Protein AF-A0A9E5HTY6-F1 (afdb_monomer_lite)

pLDDT: mean 88.56, std 10.5, range [45.72, 96.69]

Radius of gyration: 16.86 Å; chains: 1; bounding box: 37×26×46 Å

Structure (mmCIF, N/CA/C/O backbone):
data_AF-A0A9E5HTY6-F1
#
_entry.id   AF-A0A9E5HTY6-F1
#
loop_
_atom_site.group_PDB
_atom_site.id
_atom_site.type_symbol
_atom_site.label_atom_id
_atom_site.label_alt_id
_atom_site.label_comp_id
_atom_site.label_asym_id
_atom_site.label_entity_id
_atom_site.label_seq_id
_atom_site.pdbx_PDB_ins_code
_atom_site.Cartn_x
_atom_site.Cartn_y
_atom_site.Cartn_z
_atom_site.occupancy
_atom_site.B_iso_or_equiv
_atom_site.auth_seq_id
_atom_site.auth_comp_id
_atom_site.auth_asym_id
_atom_site.auth_atom_id
_atom_site.pdbx_PDB_model_num
ATOM 1 N N . MET A 1 1 ? -19.412 1.462 23.837 1.00 45.72 1 MET A N 1
ATOM 2 C CA . MET A 1 1 ? -19.228 0.146 23.191 1.00 45.72 1 MET A CA 1
ATOM 3 C C . MET A 1 1 ? -18.165 -0.606 23.985 1.00 45.72 1 MET A C 1
ATOM 5 O O . MET A 1 1 ? -16.992 -0.285 23.859 1.00 45.72 1 MET A O 1
ATOM 9 N N . LYS A 1 2 ? -18.568 -1.474 24.925 1.00 45.75 2 LYS A N 1
ATOM 10 C CA . LYS A 1 2 ? -17.623 -2.304 25.688 1.00 45.75 2 LYS A CA 1
ATOM 11 C C . LYS A 1 2 ? -17.053 -3.338 24.711 1.00 45.75 2 LYS A C 1
ATOM 13 O O . LYS A 1 2 ? -17.808 -3.999 24.012 1.00 45.75 2 LYS A O 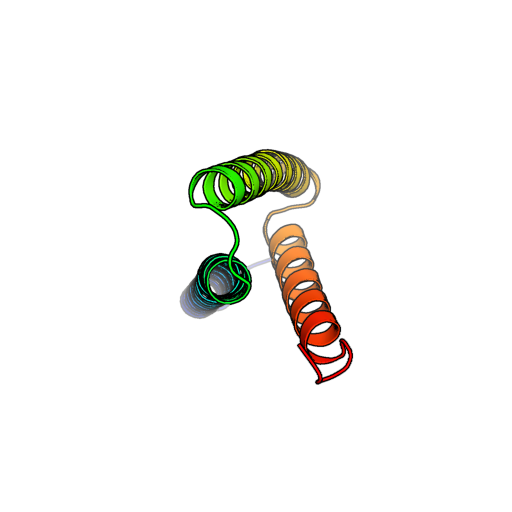1
ATOM 18 N N . LEU A 1 3 ? -15.731 -3.389 24.574 1.00 56.56 3 LEU A N 1
ATOM 19 C CA . LEU A 1 3 ? -15.058 -4.394 23.754 1.00 56.56 3 LEU A CA 1
ATOM 20 C C . LEU A 1 3 ? -15.128 -5.717 24.509 1.00 56.56 3 LEU A C 1
ATOM 22 O O . LEU A 1 3 ? -14.319 -5.968 25.397 1.00 56.56 3 LEU A O 1
ATOM 26 N N . ASP A 1 4 ? -16.104 -6.551 24.168 1.00 56.81 4 ASP A N 1
ATOM 27 C CA . ASP A 1 4 ? -16.435 -7.739 24.957 1.00 56.81 4 ASP A CA 1
ATOM 28 C C . ASP A 1 4 ? -15.313 -8.792 25.018 1.00 56.81 4 ASP A C 1
ATOM 30 O O . ASP A 1 4 ? -15.403 -9.703 25.833 1.00 56.81 4 ASP A O 1
ATOM 34 N N . LYS A 1 5 ? -14.227 -8.672 24.229 1.00 72.50 5 LYS A N 1
ATOM 35 C CA . LYS 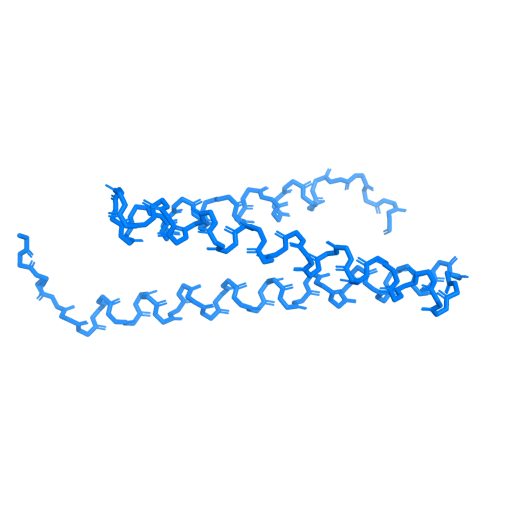A 1 5 ? -12.985 -9.468 24.361 1.00 72.50 5 LYS A CA 1
ATOM 36 C C . LYS A 1 5 ? -11.768 -8.689 23.814 1.00 72.50 5 LYS A C 1
ATOM 38 O O . LYS A 1 5 ? -11.516 -8.775 22.609 1.00 72.50 5 LYS A O 1
ATOM 43 N N . PRO A 1 6 ? -10.977 -7.974 24.640 1.00 80.50 6 PRO A N 1
ATOM 44 C CA . PRO A 1 6 ? -9.832 -7.173 24.174 1.00 80.50 6 PRO A CA 1
ATOM 45 C C . PRO A 1 6 ? -8.806 -7.995 23.376 1.00 80.50 6 PRO A C 1
ATOM 47 O O . PRO A 1 6 ? -8.253 -7.509 22.394 1.00 80.50 6 PRO A O 1
ATOM 50 N N . LEU A 1 7 ? -8.639 -9.275 23.723 1.00 86.75 7 LEU A N 1
ATOM 51 C CA . LEU A 1 7 ? -7.757 -10.203 23.012 1.00 86.75 7 LEU A CA 1
ATOM 52 C C . LEU A 1 7 ? -8.183 -10.440 21.552 1.00 86.75 7 LEU A C 1
ATOM 54 O O . LEU A 1 7 ? -7.337 -10.519 20.668 1.00 86.75 7 LEU A O 1
ATOM 58 N N . ARG A 1 8 ? -9.496 -10.528 21.282 1.00 84.44 8 ARG A N 1
ATOM 59 C CA . ARG A 1 8 ? -10.016 -10.717 19.916 1.00 84.44 8 ARG A CA 1
ATOM 60 C C . ARG A 1 8 ? -9.793 -9.473 19.071 1.00 84.44 8 ARG A C 1
ATOM 62 O O . ARG A 1 8 ? -9.351 -9.597 17.940 1.00 84.44 8 ARG A O 1
ATOM 69 N N . ALA A 1 9 ? -10.065 -8.292 19.625 1.00 83.88 9 ALA A N 1
ATOM 70 C CA . ALA A 1 9 ? -9.851 -7.034 18.918 1.00 83.88 9 ALA A CA 1
ATOM 71 C C . ALA A 1 9 ? -8.367 -6.822 18.586 1.00 83.88 9 ALA A C 1
ATOM 73 O O . ALA A 1 9 ? -8.038 -6.486 17.453 1.00 83.88 9 ALA A O 1
ATOM 74 N N . TYR A 1 10 ? -7.478 -7.099 19.543 1.00 87.31 10 TYR A N 1
ATOM 75 C CA . TYR A 1 10 ? -6.037 -7.061 19.318 1.00 87.31 10 TYR A CA 1
ATOM 76 C C . TYR A 1 10 ? -5.607 -8.039 18.218 1.00 87.31 10 TYR A C 1
ATOM 78 O O . TYR A 1 10 ? -4.965 -7.630 17.255 1.00 87.31 10 TYR A O 1
ATOM 86 N N . ALA A 1 11 ? -6.030 -9.306 18.303 1.00 90.50 11 ALA A N 1
ATOM 87 C CA . ALA A 1 11 ? -5.713 -10.311 17.291 1.00 90.50 11 ALA A CA 1
ATOM 88 C C . ALA A 1 11 ? -6.212 -9.915 15.890 1.00 90.50 11 ALA A C 1
ATOM 90 O O . ALA A 1 11 ? -5.471 -10.053 14.920 1.00 90.50 11 ALA A O 1
ATOM 91 N N . THR A 1 12 ? -7.432 -9.377 15.774 1.00 88.69 12 THR A N 1
ATOM 92 C CA . THR A 1 12 ? -7.987 -8.901 14.498 1.00 88.69 12 THR A CA 1
ATOM 93 C C . THR A 1 12 ? -7.176 -7.747 13.917 1.00 88.69 12 THR A C 1
ATOM 95 O O . THR A 1 12 ? -6.860 -7.773 12.729 1.00 88.69 12 THR A O 1
ATOM 98 N N . VAL A 1 13 ? -6.812 -6.748 14.726 1.00 89.06 13 VAL A N 1
ATOM 99 C CA . VAL A 1 13 ? -6.007 -5.607 14.263 1.00 89.06 13 VAL A CA 1
ATOM 100 C C . VAL A 1 13 ? -4.615 -6.069 13.839 1.00 89.06 13 VAL A C 1
ATOM 102 O O . VAL A 1 13 ? -4.161 -5.694 12.762 1.00 89.06 13 VAL A O 1
ATOM 105 N N . THR A 1 14 ? -3.969 -6.935 14.623 1.00 91.56 14 THR A N 1
ATOM 106 C CA . THR A 1 14 ? -2.656 -7.493 14.280 1.00 91.56 14 THR A CA 1
ATOM 107 C C . THR A 1 14 ? -2.710 -8.287 12.978 1.00 91.56 14 THR A C 1
ATOM 109 O O . THR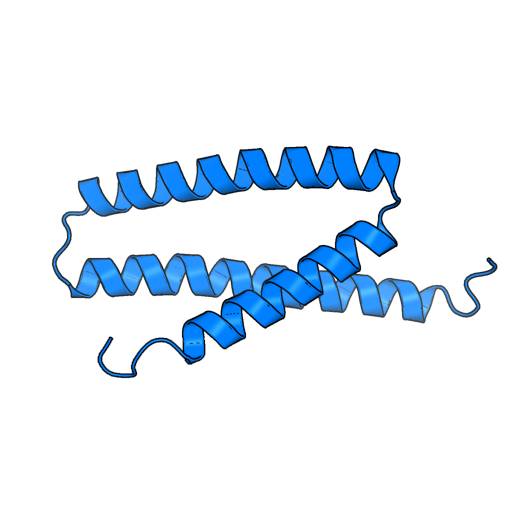 A 1 14 ? -1.910 -8.031 12.084 1.00 91.56 14 THR A O 1
ATOM 112 N N . ALA A 1 15 ? -3.673 -9.197 12.816 1.00 92.06 15 ALA A N 1
ATOM 113 C CA . ALA A 1 15 ? -3.820 -9.974 11.585 1.00 92.06 15 ALA A CA 1
ATOM 114 C C . ALA A 1 15 ? -4.105 -9.083 10.364 1.00 92.06 15 ALA A C 1
ATOM 116 O O . ALA A 1 15 ? -3.551 -9.307 9.286 1.00 92.06 15 ALA A O 1
ATOM 117 N N . SER A 1 16 ? -4.925 -8.044 10.545 1.00 90.69 16 SER A N 1
ATOM 118 C CA . SER A 1 16 ? -5.220 -7.056 9.501 1.00 90.69 16 SER A CA 1
ATOM 119 C C . SER A 1 16 ? -3.966 -6.289 9.090 1.00 90.69 16 SER A C 1
ATOM 121 O O . SER A 1 16 ? -3.676 -6.176 7.902 1.00 90.69 16 SER A O 1
ATOM 123 N N . TYR A 1 17 ? -3.190 -5.815 10.068 1.00 90.88 17 TYR A N 1
ATOM 124 C CA . TYR A 1 17 ? -1.933 -5.111 9.832 1.00 90.88 17 TYR A CA 1
ATOM 125 C C . TYR A 1 17 ? -0.915 -5.995 9.105 1.00 90.88 17 TYR A C 1
ATOM 127 O O . TYR A 1 17 ? -0.313 -5.564 8.127 1.00 90.88 17 TYR A O 1
ATOM 135 N N . TRP A 1 18 ? -0.763 -7.250 9.534 1.00 94.38 18 TRP A N 1
ATOM 136 C CA . TRP A 1 18 ? 0.136 -8.208 8.890 1.00 94.38 18 TRP A CA 1
ATOM 137 C C . TRP A 1 18 ? -0.265 -8.490 7.443 1.00 94.38 18 TRP A C 1
ATOM 139 O O . TRP A 1 18 ? 0.585 -8.464 6.559 1.00 94.38 18 TRP A O 1
ATOM 149 N N . SER A 1 19 ? -1.556 -8.716 7.192 1.00 92.12 19 SER A N 1
ATOM 150 C CA . SER A 1 19 ? -2.067 -8.990 5.844 1.00 92.12 19 SER A CA 1
ATOM 151 C C . SER A 1 19 ? -1.865 -7.792 4.916 1.00 92.12 19 SER A C 1
ATOM 153 O O . SER A 1 19 ? -1.419 -7.945 3.778 1.00 92.12 19 SER A O 1
ATOM 155 N N . PHE A 1 20 ? -2.145 -6.585 5.412 1.00 90.31 20 PHE A N 1
ATOM 156 C CA . PHE A 1 20 ? -1.932 -5.353 4.663 1.00 90.31 20 PHE A CA 1
ATOM 157 C C . PHE A 1 20 ? -0.447 -5.144 4.341 1.00 90.31 20 PHE A C 1
ATOM 159 O O . PHE A 1 20 ? -0.087 -4.960 3.184 1.00 90.31 20 PHE A O 1
ATOM 166 N N . MET A 1 21 ? 0.428 -5.259 5.342 1.00 92.25 21 MET A N 1
ATOM 167 C CA . MET A 1 21 ? 1.863 -5.026 5.171 1.00 92.25 21 MET A CA 1
ATOM 168 C C . MET A 1 21 ? 2.514 -6.071 4.253 1.00 92.25 21 MET A C 1
ATOM 170 O O . MET A 1 21 ? 3.339 -5.721 3.411 1.00 92.25 21 MET A O 1
ATOM 174 N N . LEU A 1 22 ? 2.099 -7.339 4.350 1.00 94.00 22 LEU A N 1
ATOM 175 C CA . LEU A 1 22 ? 2.580 -8.403 3.469 1.00 94.00 22 LEU A CA 1
ATOM 176 C C . LEU A 1 22 ? 2.165 -8.169 2.013 1.00 94.00 22 LEU A C 1
ATOM 178 O O . LEU A 1 22 ? 2.995 -8.302 1.118 1.00 94.00 22 LEU A O 1
ATOM 182 N N . THR A 1 23 ? 0.897 -7.829 1.772 1.00 93.06 23 THR A N 1
ATOM 183 C CA . THR A 1 23 ? 0.392 -7.618 0.406 1.00 93.06 23 THR A CA 1
ATOM 184 C C . THR A 1 23 ? 0.987 -6.368 -0.237 1.00 93.06 23 THR A C 1
ATOM 186 O O . THR A 1 23 ? 1.447 -6.447 -1.372 1.00 93.06 23 THR A O 1
ATOM 189 N N . ASP A 1 24 ? 1.071 -5.253 0.491 1.00 91.00 24 ASP A N 1
ATOM 190 C CA . ASP A 1 24 ? 1.745 -4.034 0.025 1.00 91.00 24 ASP A CA 1
ATOM 191 C C . ASP A 1 24 ? 3.236 -4.282 -0.266 1.00 91.00 24 ASP A C 1
ATOM 193 O O . ASP A 1 24 ? 3.745 -3.961 -1.342 1.00 91.00 24 ASP A O 1
ATOM 197 N N . GLY A 1 25 ? 3.930 -4.942 0.667 1.00 92.44 25 GLY A N 1
ATOM 198 C CA . GLY A 1 25 ? 5.336 -5.305 0.521 1.00 92.44 25 GLY A CA 1
ATOM 199 C C . GLY A 1 25 ? 5.606 -6.199 -0.682 1.00 92.44 25 GLY A C 1
ATOM 200 O O . GLY A 1 25 ? 6.562 -5.959 -1.423 1.00 92.44 25 GLY A O 1
ATOM 201 N N . ALA A 1 26 ? 4.752 -7.200 -0.894 1.00 93.12 26 ALA A N 1
ATOM 202 C CA . ALA A 1 26 ? 4.846 -8.095 -2.034 1.00 93.12 26 ALA A CA 1
ATOM 203 C C . ALA A 1 26 ? 4.616 -7.347 -3.352 1.00 93.12 26 ALA A C 1
ATOM 205 O O . ALA A 1 26 ? 5.434 -7.482 -4.258 1.00 93.12 26 ALA A O 1
ATOM 206 N N . LEU A 1 27 ? 3.567 -6.522 -3.453 1.00 92.00 27 LEU A N 1
ATOM 207 C CA . LEU A 1 27 ? 3.266 -5.762 -4.670 1.00 92.00 27 LEU A CA 1
ATOM 208 C C . LEU A 1 27 ? 4.421 -4.850 -5.082 1.00 92.00 27 LEU A C 1
ATOM 210 O O . LEU A 1 27 ? 4.813 -4.857 -6.246 1.00 92.00 27 LEU A O 1
ATOM 214 N N . ARG A 1 28 ? 5.022 -4.126 -4.132 1.00 92.44 28 ARG A N 1
ATOM 215 C CA . ARG A 1 28 ? 6.172 -3.251 -4.402 1.00 92.44 28 ARG A CA 1
ATOM 216 C C . ARG A 1 28 ? 7.339 -4.008 -5.035 1.00 92.44 28 ARG A C 1
ATOM 218 O O . ARG A 1 28 ? 7.963 -3.518 -5.974 1.00 92.44 28 ARG A O 1
ATOM 225 N N . MET A 1 29 ? 7.621 -5.209 -4.533 1.00 94.56 29 MET A N 1
ATOM 226 C CA . MET A 1 29 ? 8.704 -6.042 -5.054 1.00 94.56 29 MET A CA 1
ATOM 227 C C . MET A 1 29 ? 8.336 -6.690 -6.386 1.00 94.56 29 MET A C 1
ATOM 229 O O . MET A 1 29 ? 9.152 -6.684 -7.301 1.00 94.56 29 MET A O 1
ATOM 233 N N . LEU A 1 30 ? 7.111 -7.200 -6.528 1.00 92.25 30 LEU A N 1
ATOM 234 C CA . LEU A 1 30 ? 6.631 -7.806 -7.771 1.00 92.25 30 LEU A CA 1
ATOM 235 C C . LEU A 1 30 ? 6.660 -6.807 -8.927 1.00 92.25 30 LEU A C 1
ATOM 237 O O . LEU A 1 30 ? 7.180 -7.130 -9.988 1.00 92.25 30 LEU A O 1
ATOM 241 N N . VAL A 1 31 ? 6.179 -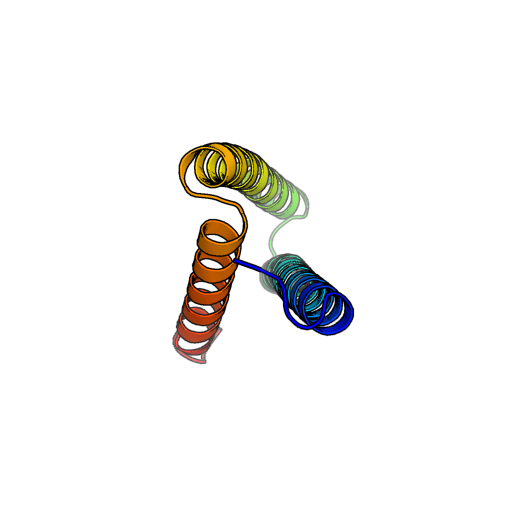5.582 -8.706 1.00 91.44 31 VAL A N 1
ATOM 242 C CA . VAL A 1 31 ? 6.207 -4.510 -9.707 1.00 91.44 31 VAL A CA 1
ATOM 243 C C . VAL A 1 31 ? 7.646 -4.177 -10.105 1.00 91.44 31 VAL A C 1
ATOM 245 O O . VAL A 1 31 ? 7.961 -4.119 -11.293 1.00 91.44 31 VAL A O 1
ATOM 248 N N . LEU A 1 32 ? 8.546 -4.007 -9.130 1.00 92.62 32 LEU A N 1
ATOM 249 C CA . LEU A 1 32 ? 9.945 -3.671 -9.402 1.00 92.62 32 LEU A CA 1
ATOM 250 C C . LEU A 1 32 ? 10.670 -4.783 -10.174 1.00 92.62 32 LEU A C 1
ATOM 252 O O . LEU A 1 32 ? 11.386 -4.495 -11.133 1.00 92.62 32 LEU A O 1
ATOM 256 N N . LEU A 1 33 ? 10.467 -6.045 -9.788 1.00 92.50 33 LEU A N 1
ATOM 257 C CA . LEU A 1 33 ? 11.058 -7.202 -10.463 1.00 92.50 33 LEU A CA 1
ATOM 258 C C . LEU A 1 33 ? 10.478 -7.408 -11.864 1.00 92.50 33 LEU A C 1
ATOM 260 O O . LEU A 1 33 ? 11.227 -7.711 -12.788 1.00 92.50 33 LEU A O 1
ATOM 264 N N . HIS A 1 34 ? 9.175 -7.197 -12.042 1.00 90.50 34 HIS A N 1
ATOM 265 C CA . HIS A 1 34 ? 8.523 -7.288 -13.344 1.00 90.50 34 HIS A CA 1
ATOM 266 C C . HIS A 1 34 ? 9.099 -6.256 -14.325 1.00 90.50 34 HIS A C 1
ATOM 268 O O . HIS A 1 34 ? 9.559 -6.617 -15.406 1.00 90.50 34 HIS A O 1
ATOM 274 N N . PHE A 1 35 ? 9.191 -4.983 -13.928 1.00 91.62 35 PHE A N 1
ATOM 275 C CA . PHE A 1 35 ? 9.801 -3.959 -14.783 1.00 91.62 35 PHE A CA 1
ATOM 276 C C . PHE A 1 35 ? 11.300 -4.180 -15.005 1.00 91.62 35 PHE A C 1
ATOM 278 O O . PHE A 1 35 ? 11.813 -3.881 -16.085 1.00 91.62 35 PHE A O 1
ATOM 285 N N . ASN A 1 36 ? 12.013 -4.745 -14.028 1.00 92.00 36 ASN A N 1
ATOM 286 C CA . ASN A 1 36 ? 13.397 -5.154 -14.234 1.00 92.00 36 ASN A CA 1
ATOM 287 C C . ASN A 1 36 ? 13.518 -6.255 -15.303 1.00 92.00 36 ASN A C 1
ATOM 289 O O . ASN A 1 36 ? 14.372 -6.145 -16.181 1.00 92.00 36 ASN A O 1
ATOM 293 N N . ALA A 1 37 ? 12.634 -7.258 -15.283 1.00 91.38 37 ALA A N 1
ATOM 294 C CA . ALA A 1 37 ? 12.589 -8.322 -16.287 1.00 91.38 37 ALA A CA 1
ATOM 295 C C . ALA A 1 37 ? 12.233 -7.805 -17.694 1.00 91.38 37 ALA A C 1
ATOM 297 O O . ALA A 1 37 ? 12.744 -8.326 -18.682 1.00 91.38 37 ALA A O 1
ATOM 298 N N . LEU A 1 38 ? 11.434 -6.735 -17.791 1.00 92.38 38 LEU A N 1
ATOM 299 C CA . LEU A 1 38 ? 11.135 -6.032 -19.047 1.00 92.38 38 LEU A CA 1
ATOM 300 C C . LEU A 1 38 ? 12.315 -5.203 -19.600 1.00 92.38 38 LEU A C 1
ATOM 302 O O . LEU A 1 38 ? 12.195 -4.607 -20.669 1.00 92.38 38 LEU A O 1
ATOM 306 N N . GLY A 1 39 ? 13.454 -5.151 -18.901 1.00 92.25 39 GLY A N 1
ATOM 307 C CA . GLY A 1 39 ? 14.671 -4.479 -19.366 1.00 92.25 39 GLY A CA 1
ATOM 308 C C . GLY A 1 39 ? 14.775 -2.998 -18.993 1.00 92.25 39 GLY A C 1
ATOM 309 O O . GLY A 1 39 ? 15.586 -2.278 -19.579 1.00 92.25 39 GLY A O 1
ATOM 310 N N . PHE A 1 40 ? 13.987 -2.519 -18.025 1.00 93.00 40 PHE A N 1
ATOM 311 C CA . PHE A 1 40 ? 14.101 -1.142 -17.538 1.00 93.00 40 PHE A CA 1
ATOM 312 C C . PHE A 1 40 ? 15.456 -0.911 -16.862 1.00 93.00 40 PHE A C 1
ATOM 314 O O . PHE A 1 40 ? 15.945 -1.732 -16.081 1.00 93.00 40 PHE A O 1
ATOM 321 N N . SER A 1 41 ? 16.054 0.252 -17.130 1.00 94.50 41 SER A N 1
ATOM 322 C CA . SER A 1 41 ? 17.317 0.641 -16.503 1.00 94.50 41 SER A CA 1
ATOM 323 C C . SER A 1 41 ? 17.158 0.832 -14.984 1.00 94.50 41 SER A C 1
ATOM 325 O O . SER A 1 41 ? 16.097 1.269 -14.523 1.00 94.50 41 SER A O 1
ATOM 327 N N . PRO A 1 42 ? 18.218 0.606 -14.183 1.00 92.06 42 PRO A N 1
ATOM 328 C CA . PRO A 1 42 ? 18.166 0.810 -12.733 1.00 92.06 42 PRO A CA 1
ATOM 329 C C . PRO A 1 42 ? 17.714 2.218 -12.321 1.00 92.06 42 PRO A C 1
ATOM 331 O O . PRO A 1 42 ? 17.003 2.378 -11.332 1.00 92.06 42 PRO A O 1
ATOM 334 N N . LEU A 1 43 ? 18.077 3.243 -13.103 1.00 95.25 43 LEU A N 1
ATOM 335 C CA . LEU A 1 43 ? 17.670 4.623 -12.838 1.00 95.25 43 LEU A CA 1
ATOM 336 C C . LEU A 1 43 ? 16.156 4.820 -13.010 1.00 95.25 43 LEU A C 1
ATOM 338 O O . LEU A 1 43 ? 15.537 5.515 -12.210 1.00 95.25 43 LEU A O 1
ATOM 342 N N . GLN A 1 44 ? 15.540 4.195 -14.018 1.00 93.81 44 GLN A N 1
ATOM 343 C CA . GLN A 1 44 ? 14.087 4.261 -14.220 1.00 93.81 44 GLN A CA 1
ATOM 344 C C . GLN A 1 44 ? 13.330 3.559 -13.089 1.00 93.81 44 GLN A C 1
ATOM 346 O O . GLN A 1 44 ? 12.335 4.092 -12.601 1.00 93.81 44 GLN A O 1
ATOM 351 N N . LEU A 1 45 ? 13.824 2.404 -12.630 1.00 94.00 45 LEU A N 1
ATOM 352 C CA . LEU A 1 45 ? 13.248 1.697 -11.482 1.00 94.00 45 LEU A CA 1
ATOM 353 C C . LEU A 1 45 ? 13.348 2.528 -10.197 1.00 94.00 45 LEU A C 1
ATOM 355 O O . LEU A 1 45 ? 12.393 2.575 -9.427 1.00 94.00 45 LEU A O 1
ATOM 359 N N . ALA A 1 46 ? 14.465 3.233 -9.986 1.00 94.75 46 ALA A N 1
ATOM 360 C CA . ALA A 1 46 ? 14.629 4.131 -8.845 1.00 94.75 46 ALA A CA 1
ATOM 361 C C . ALA A 1 46 ? 13.619 5.291 -8.868 1.00 94.75 46 ALA A C 1
ATOM 363 O O . ALA A 1 46 ? 13.038 5.617 -7.835 1.00 94.75 46 ALA A O 1
ATOM 364 N N . TRP A 1 47 ? 13.360 5.882 -10.040 1.00 95.88 47 TRP A N 1
ATOM 365 C CA . TRP A 1 47 ? 12.328 6.913 -10.190 1.00 95.88 47 TRP A CA 1
ATOM 366 C C . TRP A 1 47 ? 10.919 6.379 -9.926 1.00 95.88 47 TRP A C 1
ATOM 368 O O . TRP A 1 47 ? 10.153 7.024 -9.213 1.00 95.88 47 TRP A O 1
ATOM 378 N N . LEU A 1 48 ? 10.589 5.196 -10.454 1.00 94.19 48 LEU A N 1
ATOM 379 C CA . LEU A 1 48 ? 9.309 4.533 -10.192 1.00 94.19 48 LEU A CA 1
ATOM 380 C C . LEU A 1 48 ? 9.115 4.289 -8.690 1.00 94.19 48 LEU A C 1
ATOM 382 O O . LEU A 1 48 ? 8.067 4.620 -8.139 1.00 94.19 48 LEU A O 1
ATOM 386 N N . PHE A 1 49 ? 10.147 3.763 -8.030 1.00 94.38 49 PHE A N 1
ATOM 387 C CA . PHE A 1 49 ? 10.144 3.510 -6.595 1.00 94.38 49 PHE A CA 1
ATOM 388 C C . PHE A 1 49 ? 9.972 4.802 -5.787 1.00 94.38 49 PHE A C 1
ATOM 390 O O . PHE A 1 49 ? 9.143 4.857 -4.885 1.00 94.38 49 PHE A O 1
ATOM 397 N N . LEU A 1 50 ? 10.697 5.869 -6.135 1.00 95.94 50 LEU A N 1
ATOM 398 C CA . LEU A 1 50 ? 10.594 7.157 -5.448 1.00 95.94 50 LEU A CA 1
ATOM 399 C C . LEU A 1 50 ? 9.182 7.754 -5.548 1.00 95.94 50 LEU A C 1
ATOM 401 O O . LEU A 1 50 ? 8.643 8.240 -4.555 1.00 95.94 50 LEU A O 1
ATOM 405 N N . LEU A 1 51 ? 8.578 7.717 -6.739 1.00 95.62 51 LEU A N 1
ATOM 406 C CA . LEU A 1 51 ? 7.218 8.214 -6.957 1.00 95.62 51 LEU A CA 1
ATOM 407 C C . LEU A 1 51 ? 6.178 7.364 -6.216 1.00 95.62 51 LEU A C 1
ATOM 409 O O . LEU A 1 51 ? 5.245 7.919 -5.637 1.00 95.62 51 LEU A O 1
ATOM 413 N N . TYR A 1 52 ? 6.362 6.040 -6.195 1.00 93.56 52 TYR A N 1
ATOM 414 C CA . TYR A 1 52 ? 5.539 5.122 -5.409 1.00 93.56 52 TYR A CA 1
ATOM 415 C C . TYR A 1 52 ? 5.592 5.455 -3.910 1.00 93.56 52 TYR A C 1
ATOM 417 O O . TYR A 1 52 ? 4.549 5.637 -3.282 1.00 93.56 52 TYR A O 1
ATOM 425 N N . GLU A 1 53 ? 6.790 5.610 -3.342 1.00 94.75 53 GLU A N 1
ATOM 426 C CA . GLU A 1 53 ? 6.970 5.955 -1.925 1.00 94.75 53 GLU A CA 1
ATOM 427 C C . GLU A 1 53 ? 6.378 7.333 -1.597 1.00 94.75 53 GLU A C 1
ATOM 429 O O . GLU A 1 53 ? 5.711 7.503 -0.574 1.00 94.75 53 GLU A O 1
ATOM 434 N N . LEU A 1 54 ? 6.531 8.317 -2.490 1.00 96.69 54 LEU A N 1
ATOM 435 C CA . LEU A 1 54 ? 5.915 9.634 -2.326 1.00 96.69 54 LEU A CA 1
ATOM 436 C C . LEU A 1 54 ? 4.381 9.549 -2.286 1.00 96.69 54 LEU A C 1
ATOM 438 O O . LEU A 1 54 ? 3.749 10.162 -1.421 1.00 96.69 54 LEU A O 1
ATOM 442 N N . ALA A 1 55 ? 3.775 8.769 -3.184 1.00 95.25 55 ALA A N 1
ATOM 443 C CA . ALA A 1 55 ? 2.337 8.515 -3.164 1.00 95.25 55 ALA A CA 1
ATOM 444 C C . ALA A 1 55 ? 1.903 7.814 -1.862 1.00 95.25 55 ALA A C 1
ATOM 446 O O . ALA A 1 55 ? 0.867 8.161 -1.284 1.00 95.25 55 ALA A O 1
ATOM 447 N N . GLY A 1 56 ? 2.724 6.891 -1.354 1.00 93.06 56 GLY A N 1
ATOM 448 C CA . GLY A 1 56 ? 2.534 6.243 -0.057 1.00 93.06 56 GLY A CA 1
ATOM 449 C C . GLY A 1 56 ? 2.523 7.238 1.107 1.00 93.06 56 GLY A C 1
ATOM 450 O O . GLY A 1 56 ? 1.618 7.200 1.942 1.00 93.06 56 GLY A O 1
ATOM 451 N N . ILE A 1 57 ? 3.462 8.190 1.135 1.00 95.69 57 ILE A N 1
ATOM 452 C CA . ILE A 1 57 ? 3.508 9.256 2.151 1.00 95.69 57 ILE A CA 1
ATOM 453 C C . ILE A 1 57 ? 2.213 10.077 2.130 1.00 95.69 57 ILE A C 1
ATOM 455 O O . ILE A 1 57 ? 1.582 10.265 3.173 1.00 95.69 57 ILE A O 1
ATOM 459 N N . ILE A 1 58 ? 1.784 10.529 0.949 1.00 96.69 58 ILE A N 1
ATOM 460 C CA . ILE A 1 58 ? 0.560 11.331 0.790 1.00 96.69 58 ILE A CA 1
ATOM 461 C C . ILE A 1 58 ? -0.668 10.550 1.274 1.00 96.69 58 ILE A C 1
ATOM 463 O O . ILE A 1 58 ? -1.511 11.087 2.002 1.00 96.69 58 ILE A O 1
ATOM 467 N N . THR A 1 59 ? -0.758 9.272 0.912 1.00 92.94 59 THR A N 1
ATOM 468 C CA . THR A 1 59 ? -1.893 8.413 1.264 1.00 92.94 59 THR A CA 1
ATOM 469 C C . THR A 1 59 ? -1.943 8.139 2.766 1.00 92.94 59 THR A C 1
ATOM 471 O O . THR A 1 59 ? -3.007 8.261 3.370 1.00 92.94 59 THR A O 1
ATOM 474 N N . ASN A 1 60 ? -0.802 7.862 3.403 1.00 92.12 60 ASN A N 1
ATOM 475 C CA . ASN A 1 60 ? -0.723 7.626 4.846 1.00 92.12 60 ASN A CA 1
ATOM 476 C C . ASN A 1 60 ? -1.085 8.872 5.663 1.00 92.12 60 ASN A C 1
ATOM 478 O O . ASN A 1 60 ? -1.831 8.773 6.640 1.00 9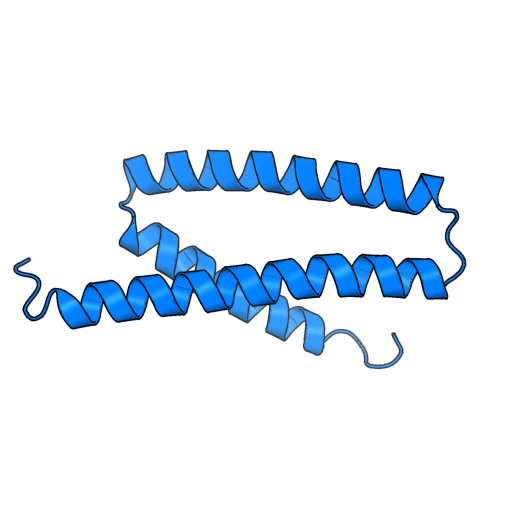2.12 60 ASN A O 1
ATOM 482 N N . LEU A 1 61 ? -0.623 10.055 5.247 1.00 95.12 61 LEU A N 1
ATOM 483 C CA . LEU A 1 61 ? -1.010 11.319 5.883 1.00 95.12 61 LEU A CA 1
ATOM 484 C C . LEU A 1 61 ? -2.518 11.573 5.749 1.00 95.12 61 LEU A C 1
ATOM 486 O O . LEU A 1 61 ? -3.184 11.917 6.728 1.00 95.12 61 LEU A O 1
ATOM 490 N N . SER A 1 62 ? -3.068 11.338 4.557 1.00 93.88 62 SER A N 1
ATOM 491 C CA . SER A 1 62 ? -4.502 11.482 4.286 1.00 93.88 62 SER A CA 1
ATOM 492 C C . SER A 1 62 ? -5.340 10.499 5.110 1.00 93.88 62 SER A C 1
ATOM 494 O O . SER A 1 62 ? -6.352 10.885 5.697 1.00 93.88 62 SER A O 1
ATOM 496 N N . ALA A 1 63 ? -4.900 9.243 5.225 1.00 90.88 63 ALA A N 1
ATOM 497 C CA . ALA A 1 63 ? -5.545 8.227 6.051 1.00 90.88 63 ALA A CA 1
ATOM 498 C C . ALA A 1 63 ? -5.485 8.579 7.545 1.00 90.88 63 ALA A C 1
ATOM 500 O O . ALA A 1 63 ? -6.476 8.395 8.252 1.00 90.88 63 ALA A O 1
ATOM 501 N N . GLY A 1 64 ? -4.367 9.137 8.022 1.00 92.25 64 GLY A N 1
ATOM 502 C CA . GLY A 1 64 ? -4.225 9.631 9.393 1.00 92.25 64 GLY A CA 1
ATOM 503 C C . GLY A 1 64 ? -5.205 10.763 9.710 1.00 92.25 64 GLY A C 1
ATOM 504 O O . GLY A 1 64 ? -5.905 10.713 10.723 1.00 92.25 64 GLY A O 1
ATOM 505 N N . TRP A 1 65 ? -5.329 11.741 8.808 1.00 93.50 65 TRP A N 1
ATOM 506 C CA . TRP A 1 65 ? -6.327 12.808 8.925 1.00 93.50 65 TRP A CA 1
ATOM 507 C C . TRP A 1 65 ? -7.763 12.260 8.924 1.00 93.50 65 TRP A C 1
ATOM 509 O O . TRP A 1 65 ? -8.587 12.659 9.751 1.00 93.50 65 TRP A O 1
ATOM 519 N N . LEU A 1 66 ? -8.059 11.292 8.050 1.00 92.50 66 LEU A N 1
ATOM 520 C CA . LEU A 1 66 ? -9.368 10.644 7.983 1.00 92.50 66 LEU A CA 1
ATOM 521 C C . LEU A 1 66 ? -9.678 9.856 9.265 1.00 92.50 66 LEU A C 1
ATOM 523 O O . LEU A 1 66 ? -10.776 9.966 9.803 1.00 92.50 66 LEU A O 1
ATOM 527 N N . ALA A 1 67 ? -8.707 9.111 9.799 1.00 92.25 67 ALA A N 1
ATOM 528 C CA . ALA A 1 67 ? -8.841 8.368 11.051 1.00 92.25 67 ALA A CA 1
ATOM 529 C C . ALA A 1 67 ? -9.072 9.287 12.257 1.00 92.25 67 ALA A C 1
ATOM 531 O O . ALA A 1 67 ? -9.868 8.944 13.131 1.00 92.25 67 ALA A O 1
ATOM 532 N N . ALA A 1 68 ? -8.442 10.466 12.289 1.00 93.44 68 ALA A N 1
ATOM 533 C CA . ALA A 1 68 ? -8.682 11.462 13.332 1.00 93.44 68 ALA A CA 1
ATOM 534 C C . ALA A 1 68 ? -10.119 12.017 13.300 1.00 93.44 68 ALA A C 1
ATOM 536 O O . ALA A 1 68 ? -10.664 12.366 14.346 1.00 93.44 68 ALA A O 1
ATOM 537 N N . ARG A 1 69 ? -10.750 12.074 12.118 1.00 92.69 69 ARG A N 1
ATOM 538 C CA . ARG A 1 69 ? -12.101 12.628 11.935 1.00 92.69 69 ARG A CA 1
ATOM 539 C C . ARG A 1 69 ? -13.223 11.590 12.019 1.00 92.69 69 ARG A C 1
ATOM 541 O O . ARG A 1 69 ? -14.268 11.881 12.591 1.00 92.69 69 ARG A O 1
ATOM 548 N N . PHE A 1 70 ? -13.027 10.408 11.440 1.00 90.44 70 PHE A N 1
ATOM 549 C CA . PHE A 1 70 ? -14.053 9.364 11.295 1.00 90.44 70 PHE A CA 1
ATOM 550 C C . PHE A 1 70 ? -13.808 8.132 12.179 1.00 90.44 70 PHE A C 1
ATOM 552 O O . PHE A 1 70 ? -14.670 7.259 12.282 1.00 90.44 70 PHE A O 1
ATOM 559 N N . GLY A 1 71 ? -12.661 8.073 12.857 1.00 90.50 71 GLY A N 1
ATOM 560 C CA . GLY A 1 71 ? -12.279 6.987 13.751 1.00 90.50 71 GLY A CA 1
ATOM 561 C C . GLY A 1 71 ? -11.437 5.902 13.077 1.00 90.50 71 GLY A C 1
ATOM 562 O O . GLY A 1 71 ? -11.608 5.562 11.907 1.00 90.50 71 G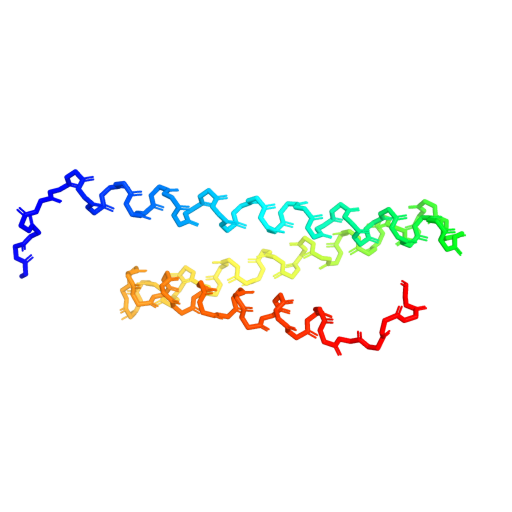LY A O 1
ATOM 563 N N . LEU A 1 72 ? -10.536 5.307 13.863 1.00 87.06 72 LEU A N 1
ATOM 564 C CA . LEU A 1 72 ? -9.537 4.344 13.389 1.00 87.06 72 LEU A CA 1
ATOM 565 C C . LEU A 1 72 ? -10.150 3.076 12.774 1.00 87.06 72 LEU A C 1
ATOM 567 O O . LEU A 1 72 ? -9.664 2.598 11.754 1.00 87.06 72 LEU A O 1
ATOM 571 N N . LEU A 1 73 ? -11.217 2.533 13.372 1.00 86.44 73 LEU A N 1
ATOM 572 C CA . LEU A 1 73 ? -11.845 1.301 12.877 1.00 86.44 73 LEU A CA 1
ATOM 573 C C . LEU A 1 73 ? -12.490 1.489 11.500 1.00 86.44 73 LEU A C 1
ATOM 575 O O . LEU A 1 73 ? -12.362 0.612 10.650 1.00 86.44 73 LEU A O 1
ATOM 579 N N . ALA A 1 74 ? -13.153 2.626 11.268 1.00 87.75 74 ALA A N 1
ATOM 580 C CA . ALA A 1 74 ? -13.772 2.923 9.980 1.00 87.75 74 ALA A CA 1
ATOM 581 C C . ALA A 1 74 ? -12.710 3.066 8.881 1.00 87.75 74 ALA A C 1
ATOM 583 O O . ALA A 1 74 ? -12.840 2.463 7.815 1.00 87.75 74 ALA A O 1
ATOM 584 N N . THR A 1 75 ? -11.622 3.789 9.166 1.00 90.56 75 THR A N 1
ATOM 585 C CA . THR A 1 75 ? -10.495 3.936 8.236 1.00 90.56 75 THR A CA 1
ATOM 586 C C . THR A 1 75 ? -9.803 2.600 7.958 1.00 90.56 75 THR A C 1
ATOM 588 O O . THR A 1 75 ? -9.521 2.300 6.801 1.00 90.56 75 THR A O 1
ATOM 591 N N . LEU A 1 76 ? -9.590 1.763 8.982 1.00 89.50 76 LEU A N 1
ATOM 592 C CA . LEU A 1 76 ? -8.973 0.442 8.832 1.00 89.50 76 LEU A CA 1
ATOM 593 C C . LEU A 1 76 ? -9.790 -0.468 7.906 1.00 89.50 76 LEU A C 1
ATOM 595 O O . LEU A 1 76 ? -9.243 -1.014 6.952 1.00 89.50 76 LEU A O 1
ATOM 599 N N . TYR A 1 77 ? -11.094 -0.621 8.157 1.00 89.81 77 TYR A N 1
ATOM 600 C CA . TYR A 1 77 ? -11.936 -1.468 7.309 1.00 89.81 77 TYR A CA 1
ATOM 601 C C . TYR A 1 77 ? -12.051 -0.926 5.886 1.00 89.81 77 TYR A C 1
ATOM 603 O O . TYR A 1 77 ? -11.995 -1.707 4.941 1.00 89.81 77 TYR A O 1
ATOM 611 N N . SER A 1 78 ? -12.144 0.396 5.724 1.00 92.00 78 SER A N 1
ATOM 612 C CA . SER A 1 78 ? -12.153 1.024 4.399 1.00 92.00 78 SER A CA 1
ATOM 613 C C . SER A 1 78 ? -10.866 0.710 3.633 1.00 92.00 78 SER A C 1
ATOM 615 O O . SER A 1 78 ? -10.931 0.285 2.483 1.00 92.00 78 SER A O 1
ATOM 617 N N . GLY A 1 79 ? -9.705 0.832 4.286 1.00 91.38 79 GLY A N 1
ATOM 618 C CA . GLY A 1 79 ? -8.410 0.484 3.699 1.00 91.38 79 GLY A CA 1
ATOM 619 C C . GLY A 1 79 ? -8.312 -0.992 3.307 1.00 91.38 79 GLY A C 1
ATOM 620 O O . GLY A 1 79 ? -7.887 -1.297 2.199 1.00 91.38 79 GLY A O 1
ATOM 621 N N . LEU A 1 80 ? -8.774 -1.910 4.163 1.00 92.19 80 LEU A N 1
ATOM 622 C CA . LEU A 1 80 ? -8.790 -3.346 3.858 1.00 92.19 80 LEU A CA 1
ATOM 623 C C . LEU A 1 80 ? -9.706 -3.685 2.675 1.00 92.19 80 LEU A C 1
ATOM 625 O O . LEU A 1 80 ? -9.334 -4.488 1.824 1.00 92.19 80 LEU A O 1
ATOM 629 N N . ILE A 1 81 ? -10.889 -3.071 2.599 1.00 94.56 81 ILE A N 1
ATOM 630 C CA . ILE A 1 81 ? -11.824 -3.268 1.483 1.00 94.56 81 ILE A CA 1
ATOM 631 C C . ILE A 1 81 ? -11.200 -2.771 0.178 1.00 94.56 81 ILE A C 1
ATOM 633 O O . ILE A 1 81 ? -11.241 -3.480 -0.827 1.00 94.56 81 ILE A O 1
ATOM 637 N N . ILE A 1 82 ? -10.583 -1.587 0.202 1.00 94.25 82 ILE A N 1
ATOM 638 C CA . ILE A 1 82 ? -9.875 -1.033 -0.956 1.00 94.25 82 ILE A CA 1
ATOM 639 C C . ILE A 1 82 ? -8.718 -1.952 -1.365 1.00 94.25 82 ILE A C 1
ATOM 641 O O . ILE A 1 82 ? -8.588 -2.246 -2.548 1.00 94.25 82 ILE A O 1
ATOM 645 N N . GLN A 1 83 ? -7.934 -2.465 -0.410 1.00 93.06 83 GLN A N 1
ATOM 646 C CA . GLN A 1 83 ? -6.824 -3.389 -0.670 1.00 93.06 83 GLN A CA 1
ATOM 647 C C . GLN A 1 83 ? -7.299 -4.662 -1.384 1.00 93.06 83 GLN A C 1
ATOM 649 O O . GLN A 1 83 ? -6.733 -5.058 -2.400 1.00 93.06 83 GLN A O 1
ATOM 654 N N . ILE A 1 84 ? -8.364 -5.294 -0.880 1.00 93.50 84 ILE A N 1
ATOM 655 C CA . ILE A 1 84 ? -8.943 -6.500 -1.490 1.00 93.50 84 ILE A CA 1
ATOM 656 C C . ILE A 1 84 ? -9.475 -6.185 -2.892 1.00 93.50 84 ILE A C 1
ATOM 658 O O . ILE A 1 84 ? -9.223 -6.943 -3.831 1.00 93.50 84 ILE A O 1
ATOM 662 N N . GLY A 1 85 ? -10.176 -5.059 -3.053 1.00 94.19 85 GLY A N 1
ATOM 663 C CA . GLY A 1 85 ? -10.685 -4.607 -4.346 1.00 94.19 85 GLY A CA 1
ATOM 664 C C . GLY A 1 85 ? -9.569 -4.367 -5.364 1.00 94.19 85 GLY A C 1
ATOM 665 O O . GLY A 1 85 ? -9.660 -4.848 -6.490 1.00 94.19 85 GLY A O 1
ATOM 666 N N . ALA A 1 86 ? -8.488 -3.701 -4.955 1.00 91.19 86 ALA A N 1
ATOM 667 C CA . ALA A 1 86 ? -7.329 -3.422 -5.796 1.00 91.19 86 ALA A CA 1
ATOM 668 C C . ALA A 1 86 ? -6.600 -4.703 -6.221 1.00 91.19 86 ALA A C 1
ATOM 670 O O . ALA A 1 86 ? -6.297 -4.862 -7.398 1.00 91.19 86 ALA A O 1
ATOM 671 N N . LEU A 1 87 ? -6.374 -5.646 -5.300 1.00 91.19 87 LEU A N 1
ATOM 672 C CA . LEU A 1 87 ? -5.764 -6.942 -5.620 1.00 91.19 87 LEU A CA 1
ATOM 673 C C . LEU A 1 87 ? -6.640 -7.777 -6.559 1.00 91.19 87 LEU A C 1
ATOM 675 O O . LEU A 1 87 ? -6.127 -8.420 -7.468 1.00 91.19 87 LEU A O 1
ATOM 679 N N . THR A 1 88 ? -7.960 -7.745 -6.370 1.00 91.81 88 THR A N 1
ATOM 680 C CA . THR A 1 88 ? -8.903 -8.448 -7.253 1.00 91.81 88 THR A CA 1
ATOM 681 C C . THR A 1 88 ? -8.908 -7.831 -8.651 1.00 91.81 88 THR A C 1
ATOM 683 O O . THR A 1 88 ? -8.876 -8.555 -9.642 1.00 91.81 88 THR A O 1
ATOM 686 N N . ALA A 1 89 ? -8.907 -6.498 -8.736 1.00 90.88 89 ALA A N 1
ATOM 687 C CA . ALA A 1 89 ? -8.806 -5.777 -10.000 1.00 90.88 89 ALA A CA 1
ATOM 688 C C . ALA A 1 89 ? -7.465 -6.034 -10.696 1.00 90.88 89 ALA A C 1
ATOM 690 O O . ALA A 1 89 ? -7.448 -6.195 -11.912 1.00 90.88 89 ALA A O 1
ATOM 691 N N . LEU A 1 90 ? -6.373 -6.122 -9.926 1.00 88.12 90 LEU A N 1
ATOM 692 C CA . LEU A 1 90 ? -5.064 -6.503 -10.434 1.00 88.12 90 LEU A CA 1
ATOM 693 C C . LEU A 1 90 ? -5.158 -7.891 -11.061 1.00 88.12 90 LEU A C 1
ATOM 695 O O . LEU A 1 90 ? -4.963 -7.989 -12.255 1.00 88.12 90 LEU A O 1
ATOM 699 N N . ILE A 1 91 ? -5.576 -8.928 -10.328 1.00 86.38 91 ILE A N 1
ATOM 700 C CA . ILE A 1 91 ? -5.734 -10.295 -10.870 1.00 86.38 91 ILE A CA 1
ATOM 701 C C . ILE A 1 91 ? -6.620 -10.333 -12.133 1.00 86.38 91 ILE A C 1
ATOM 703 O O . ILE A 1 91 ? -6.410 -11.170 -13.003 1.00 86.38 91 ILE A O 1
ATOM 707 N N . GLY A 1 92 ? -7.611 -9.443 -12.234 1.00 82.88 92 GLY A N 1
ATOM 708 C CA . GLY A 1 92 ? -8.500 -9.342 -13.390 1.00 82.88 92 GLY A CA 1
ATOM 709 C C . GLY A 1 92 ? -7.922 -8.632 -14.622 1.00 82.88 92 GLY A C 1
ATOM 710 O O . GLY A 1 92 ? -8.577 -8.667 -15.665 1.00 82.88 92 GLY A O 1
ATOM 711 N N . LEU A 1 93 ? -6.753 -7.983 -14.540 1.00 80.25 93 LEU A N 1
ATOM 712 C CA . LEU A 1 93 ? -6.073 -7.458 -15.727 1.00 80.25 93 LEU A CA 1
ATOM 713 C C . LEU A 1 93 ? -5.664 -8.642 -16.634 1.00 80.25 93 LEU A C 1
ATOM 715 O O . LEU A 1 93 ? -5.279 -9.708 -16.174 1.00 80.25 93 LEU A O 1
ATOM 719 N N . ASP A 1 94 ? -5.780 -8.478 -17.946 1.00 63.78 94 ASP A N 1
ATOM 720 C CA . ASP A 1 94 ? -5.658 -9.523 -18.981 1.00 63.78 94 ASP A CA 1
ATOM 721 C C . ASP A 1 94 ? -4.427 -10.441 -18.850 1.00 63.78 94 ASP A C 1
ATOM 723 O O . ASP A 1 94 ? -3.361 -9.927 -19.073 1.00 63.78 94 ASP A O 1
ATOM 727 N N . ASN A 1 95 ? -4.519 -11.747 -18.549 1.00 60.91 95 ASN A N 1
ATOM 728 C CA . ASN A 1 95 ? -3.427 -12.672 -18.119 1.00 60.91 95 ASN A CA 1
ATOM 729 C C . ASN A 1 95 ? -2.115 -12.784 -18.962 1.00 60.91 95 ASN A C 1
ATOM 731 O O . ASN A 1 95 ? -1.351 -13.732 -18.783 1.00 60.91 95 ASN A O 1
ATOM 735 N N . THR A 1 96 ? -1.848 -11.890 -19.908 1.00 61.19 96 THR A N 1
ATOM 736 C CA . THR A 1 96 ? -0.661 -11.836 -20.771 1.00 61.19 96 THR A CA 1
ATOM 737 C C . THR A 1 96 ? 0.477 -10.938 -20.253 1.00 61.19 96 THR A C 1
ATOM 739 O O . THR A 1 96 ? 1.395 -10.655 -21.022 1.00 61.19 96 THR A O 1
ATOM 742 N N . TRP A 1 97 ? 0.414 -10.450 -19.008 1.00 59.50 97 TRP A N 1
ATOM 743 C CA . TRP A 1 97 ? 1.501 -9.712 -18.331 1.00 59.50 97 TRP A CA 1
ATOM 744 C C . TRP A 1 97 ? 2.476 -10.674 -17.652 1.00 59.50 97 TRP A C 1
ATOM 746 O O . TRP A 1 97 ? 2.046 -11.752 -17.188 1.00 59.50 97 TRP A O 1
#

Secondary structure (DSSP, 8-state):
---S-HHHHHHHHHHHHHHHHHHHHHHHHHHHHHHHHTT--HHHHHHHHHHHHHHHHHHHHHHHHHHHHH-HHHHHHHHHHHHHHHHHHHHTS-S--

Foldseek 3Di:
DPPPDVVVVVVVVVVLVVVVCVLVVVVLVVVLVVVVVVVDDPVVSVVVSVVVVVVVVVVVVVLVVVCVPVNDVVSSVVVSVVSVVVVVVVVVPDPPD

Sequence (97 aa):
MKLDKPLRAYATVTASYWSFMLTDGALRMLVLLHFNALGFSPLQLAWLFLLYELAGIITNLSAGWLAARFGLLATLYSGLIIQIGALTALIGLDNTW